Protein AF-A0A090NVF1-F1 (afdb_monomer)

InterPro domains:
  IPR010366 Arginine ADP-riboxanase OspC1-4 [PF06128] (1-69)
  IPR036770 Ankyrin repeat-containing domain superfamily [G3DSA:1.25.40.20] (6-69)
  IPR036770 Ankyrin repeat-containing domain superfamily [SSF48403] (10-63)

Radius of gyration: 10.67 Å; Cα contacts (8 Å, |Δi|>4): 96; chains: 1; bounding box: 27×22×23 Å

pLDDT: mean 94.32, std 8.29, range [55.12, 98.69]

Secondary structure (DSSP, 8-state):
---HHHHHTSTT--HHHHHHHHHTTSS-TTPPPSSTTTT--HHHHHHHTT-HHHHHHHHHTT-----TT-

Sequence (70 aa):
MYDIEYLLSAHNSSCKVLEYFINKGLVDVNTKFKKTNSGDCMLDNAIKYENAEMIKLLLKYGATSDNKYI

Solvent-accessible surface area (backbone atoms only — not comparable to full-atom values): 4173 Å² total; per-residue (Å²): 135,79,44,70,59,55,59,45,32,37,91,88,42,52,60,69,60,40,52,51,36,44,78,66,67,74,50,65,62,62,50,54,30,81,63,69,67,54,73,39,32,38,50,48,44,17,58,77,59,67,36,65,66,50,39,53,54,39,50,76,69,69,37,69,73,88,62,86,88,111

Foldseek 3Di:
DWDVQCVCLALPHDLVVVLVCVVVVVDDQADATCPPVGRWGSCNSCVVNVVPVSNVSSVVRPYDTPDPPD

Organism: NCBI:txid1401327

Mean predicted aligned error: 2.71 Å

Structure (mmCIF, N/CA/C/O backbone):
data_AF-A0A090NVF1-F1
#
_entry.id   AF-A0A090NVF1-F1
#
loop_
_atom_site.group_PDB
_atom_site.id
_atom_site.type_symbol
_atom_site.label_atom_id
_atom_site.label_alt_id
_atom_site.label_comp_id
_atom_site.label_asym_id
_atom_site.label_entity_id
_atom_site.label_seq_id
_atom_site.pdbx_PDB_ins_code
_atom_site.Cartn_x
_atom_site.Cartn_y
_atom_site.Cartn_z
_atom_site.occupancy
_atom_site.B_iso_or_equiv
_atom_site.auth_seq_id
_atom_site.auth_comp_id
_atom_site.auth_asym_id
_atom_site.auth_atom_id
_atom_site.pdbx_PDB_model_num
ATOM 1 N N . MET A 1 1 ? 9.683 -8.877 -14.102 1.00 83.25 1 MET A N 1
ATOM 2 C CA . MET A 1 1 ? 8.286 -8.870 -13.607 1.00 83.25 1 MET A CA 1
ATOM 3 C C . MET A 1 1 ? 8.298 -8.348 -12.184 1.00 83.25 1 MET A C 1
ATOM 5 O O . MET A 1 1 ? 8.950 -8.985 -11.371 1.00 83.25 1 MET A O 1
ATOM 9 N N . TYR A 1 2 ? 7.661 -7.214 -11.905 1.00 92.38 2 TYR A N 1
ATOM 10 C CA . TYR A 1 2 ? 7.639 -6.570 -10.582 1.00 92.38 2 TYR A CA 1
ATOM 11 C C . TYR A 1 2 ? 6.745 -7.323 -9.581 1.00 92.38 2 TYR A C 1
ATOM 13 O O . TYR A 1 2 ? 6.016 -8.236 -9.978 1.00 92.38 2 TYR A O 1
ATOM 21 N N . ASP A 1 3 ? 6.846 -6.980 -8.298 1.00 96.62 3 ASP A N 1
ATOM 22 C CA . ASP A 1 3 ? 5.872 -7.398 -7.282 1.00 96.62 3 ASP A CA 1
ATOM 23 C C . ASP A 1 3 ? 4.610 -6.538 -7.413 1.00 96.62 3 ASP A C 1
ATOM 25 O O . ASP A 1 3 ? 4.689 -5.383 -7.844 1.00 96.62 3 ASP A O 1
ATOM 29 N N . ILE A 1 4 ? 3.439 -7.095 -7.101 1.00 97.00 4 ILE A N 1
ATOM 30 C CA . ILE A 1 4 ? 2.178 -6.374 -7.311 1.00 97.00 4 ILE A CA 1
ATOM 31 C C . ILE A 1 4 ? 2.064 -5.181 -6.360 1.00 97.00 4 ILE A C 1
ATOM 33 O O . ILE A 1 4 ? 1.617 -4.115 -6.764 1.00 97.00 4 ILE A O 1
ATOM 37 N N . GLU A 1 5 ? 2.569 -5.323 -5.141 1.00 97.56 5 GLU A N 1
ATOM 38 C CA . GLU A 1 5 ? 2.619 -4.282 -4.120 1.00 97.56 5 GLU A CA 1
ATOM 39 C C . GLU A 1 5 ? 3.515 -3.128 -4.570 1.00 97.56 5 GLU A C 1
ATOM 41 O O . GLU A 1 5 ? 3.138 -1.966 -4.443 1.00 97.56 5 GLU A O 1
ATOM 46 N N . TYR A 1 6 ? 4.653 -3.442 -5.201 1.00 97.38 6 TYR A N 1
ATOM 47 C CA . TYR A 1 6 ? 5.522 -2.423 -5.787 1.00 97.38 6 TYR A CA 1
ATOM 48 C C . TYR A 1 6 ? 4.792 -1.632 -6.881 1.00 97.38 6 TYR A C 1
ATOM 50 O O . TYR A 1 6 ? 4.876 -0.406 -6.919 1.00 97.38 6 TYR A O 1
ATOM 58 N N . LEU A 1 7 ? 4.057 -2.318 -7.766 1.00 97.25 7 LEU A N 1
ATOM 59 C CA . LEU A 1 7 ? 3.292 -1.666 -8.833 1.00 97.25 7 LEU A CA 1
ATOM 60 C C . LEU A 1 7 ? 2.123 -0.838 -8.301 1.00 97.25 7 LEU A C 1
ATOM 62 O O . LEU A 1 7 ? 1.816 0.193 -8.884 1.00 97.25 7 LEU A O 1
ATOM 66 N N . LEU A 1 8 ? 1.474 -1.274 -7.222 1.00 97.69 8 LEU A N 1
ATOM 67 C CA . LEU A 1 8 ? 0.355 -0.561 -6.603 1.00 97.69 8 LEU A CA 1
ATOM 68 C C . LEU A 1 8 ? 0.798 0.666 -5.794 1.00 97.69 8 LEU A C 1
ATOM 70 O O . LEU A 1 8 ? -0.029 1.533 -5.516 1.00 97.69 8 LEU A O 1
ATOM 74 N N . SER A 1 9 ? 2.082 0.758 -5.438 1.00 97.06 9 SER A N 1
ATOM 75 C CA . SER A 1 9 ? 2.653 1.872 -4.676 1.00 97.06 9 SER A CA 1
ATOM 76 C C . SER A 1 9 ? 3.709 2.673 -5.449 1.00 97.06 9 SER A C 1
ATOM 78 O O . SER A 1 9 ? 4.454 3.446 -4.843 1.00 97.06 9 SER A O 1
ATOM 80 N N . ALA A 1 10 ? 3.839 2.480 -6.764 1.00 95.12 10 ALA A N 1
ATOM 81 C CA . ALA A 1 10 ? 4.722 3.302 -7.586 1.00 95.12 10 ALA A CA 1
ATOM 82 C C . ALA A 1 10 ? 4.234 4.764 -7.597 1.00 95.12 10 ALA A C 1
ATOM 84 O O . ALA A 1 10 ? 3.047 5.020 -7.399 1.00 95.12 10 ALA A O 1
ATOM 85 N N . HIS A 1 11 ? 5.127 5.723 -7.860 1.00 91.06 11 HIS A N 1
ATOM 86 C CA . HIS A 1 11 ? 4.864 7.165 -7.707 1.00 91.06 11 HIS A CA 1
ATOM 87 C C . HIS A 1 11 ? 3.596 7.702 -8.410 1.00 91.06 11 HIS A C 1
ATOM 89 O O . HIS A 1 11 ? 3.012 8.673 -7.941 1.00 91.06 11 HIS A O 1
ATOM 95 N N . ASN A 1 12 ? 3.146 7.076 -9.502 1.00 90.81 12 ASN A N 1
ATOM 96 C CA . ASN A 1 12 ? 1.954 7.456 -10.271 1.00 90.81 12 ASN A CA 1
ATOM 97 C C . ASN A 1 12 ? 0.751 6.510 -10.072 1.00 90.81 12 ASN A C 1
ATOM 99 O O . ASN A 1 12 ? -0.204 6.545 -10.851 1.00 90.81 12 ASN A O 1
ATOM 103 N N . SER A 1 13 ? 0.798 5.641 -9.063 1.00 95.75 13 SER A N 1
ATOM 104 C CA . SER A 1 13 ? -0.245 4.643 -8.805 1.00 95.75 13 SER A CA 1
ATOM 105 C C . SER A 1 13 ? -1.484 5.259 -8.171 1.00 95.75 13 SER A C 1
ATOM 107 O O . SER A 1 13 ? -1.417 6.238 -7.430 1.00 95.75 13 SER A O 1
ATOM 109 N N . SER A 1 14 ? -2.640 4.652 -8.436 1.00 97.62 14 SER A N 1
ATOM 110 C CA . SER A 1 14 ? -3.915 5.121 -7.902 1.00 97.62 14 SER A CA 1
ATOM 111 C C . SER A 1 14 ? -4.190 4.563 -6.506 1.00 97.62 14 SER A C 1
ATOM 113 O O . SER A 1 14 ? -4.372 3.355 -6.343 1.00 97.62 14 SER A O 1
ATOM 115 N N . CYS A 1 15 ? -4.367 5.456 -5.529 1.00 97.94 15 CYS A N 1
ATOM 116 C CA . CYS A 1 15 ? -4.824 5.112 -4.180 1.00 97.94 15 CYS A CA 1
ATOM 117 C C . CYS A 1 15 ? -6.146 4.325 -4.189 1.00 97.94 15 CYS A C 1
ATOM 119 O O . CYS A 1 15 ? -6.310 3.389 -3.416 1.00 97.94 15 CYS A O 1
ATOM 121 N N . LYS A 1 16 ? -7.071 4.633 -5.110 1.00 98.31 16 LYS A N 1
ATOM 122 C CA . LYS A 1 16 ? -8.360 3.923 -5.228 1.00 98.31 16 LYS A CA 1
ATOM 123 C C . LYS A 1 16 ? -8.189 2.466 -5.651 1.00 98.31 16 LYS A C 1
ATOM 125 O O . LYS A 1 16 ? -8.910 1.595 -5.169 1.00 98.31 16 LYS A O 1
ATOM 130 N N . VAL A 1 17 ? -7.249 2.202 -6.559 1.00 98.50 17 VAL A N 1
ATOM 131 C CA . VAL A 1 17 ? -6.946 0.834 -6.993 1.00 98.50 17 VAL A CA 1
ATOM 132 C C . VAL A 1 17 ? -6.308 0.070 -5.840 1.00 98.50 17 VAL A C 1
ATOM 134 O O . VAL A 1 17 ? -6.774 -1.017 -5.520 1.00 98.50 17 VAL A O 1
ATOM 137 N N . LEU A 1 18 ? -5.320 0.650 -5.155 1.00 98.62 18 LEU A N 1
ATOM 138 C CA . LEU A 1 18 ? -4.728 0.009 -3.981 1.00 98.62 18 LEU A CA 1
ATOM 139 C C . LEU A 1 18 ? -5.774 -0.268 -2.884 1.00 98.62 18 LEU A C 1
ATOM 141 O O . LEU A 1 18 ? -5.851 -1.390 -2.388 1.00 98.62 18 LEU A O 1
ATOM 145 N N . GLU A 1 19 ? -6.631 0.703 -2.553 1.00 98.56 19 GLU A N 1
ATOM 146 C CA . GLU A 1 19 ? -7.685 0.539 -1.540 1.00 98.56 19 GLU A CA 1
ATOM 147 C C . GLU A 1 19 ? -8.661 -0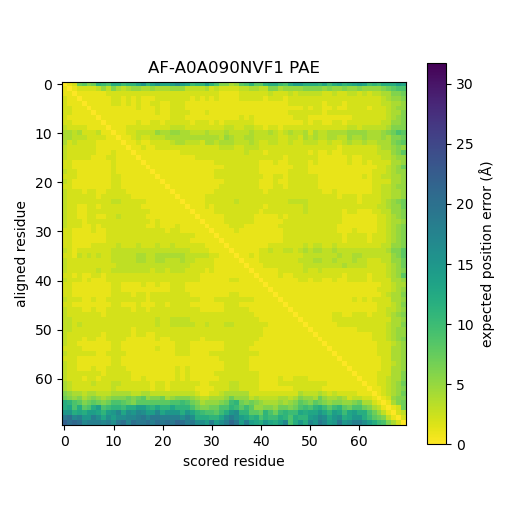.592 -1.905 1.00 98.56 19 GLU A C 1
ATOM 149 O O . GLU A 1 19 ? -9.073 -1.361 -1.035 1.00 98.56 19 GLU A O 1
ATOM 154 N N . TYR A 1 20 ? -8.988 -0.764 -3.191 1.00 98.69 20 TYR A N 1
ATOM 155 C CA . TYR A 1 20 ? -9.780 -1.906 -3.652 1.00 98.69 20 TYR A CA 1
ATOM 156 C C . TYR A 1 20 ? -9.082 -3.245 -3.367 1.00 98.69 20 TYR A C 1
ATOM 158 O O . TYR A 1 20 ? -9.717 -4.163 -2.848 1.00 98.69 20 TYR A O 1
ATOM 166 N N . PHE A 1 21 ? -7.785 -3.366 -3.667 1.00 98.69 21 PHE A N 1
ATOM 167 C CA . PHE A 1 21 ? -7.027 -4.604 -3.444 1.00 98.69 21 PHE A CA 1
ATOM 168 C C . PHE A 1 21 ? -6.908 -4.937 -1.952 1.00 98.69 21 PHE A C 1
ATOM 170 O O . PHE A 1 21 ? -7.114 -6.093 -1.576 1.00 98.69 21 PHE A O 1
ATOM 177 N N . ILE A 1 22 ? -6.661 -3.929 -1.108 1.00 98.50 22 ILE A N 1
ATOM 178 C CA . ILE A 1 22 ? -6.619 -4.085 0.353 1.00 98.50 22 ILE A CA 1
ATOM 179 C C . ILE A 1 22 ? -7.981 -4.562 0.874 1.00 98.50 22 ILE A C 1
ATOM 181 O O . ILE A 1 22 ? -8.061 -5.576 1.562 1.00 98.50 22 ILE A O 1
ATOM 185 N N . ASN A 1 23 ? -9.079 -3.900 0.489 1.00 98.44 23 ASN A N 1
ATOM 186 C CA . ASN A 1 23 ? -10.428 -4.262 0.947 1.00 98.44 23 ASN A CA 1
ATOM 187 C C . ASN A 1 23 ? -10.889 -5.652 0.475 1.00 98.44 23 ASN A C 1
ATOM 189 O O . ASN A 1 23 ? -11.797 -6.235 1.067 1.00 98.44 23 ASN A O 1
ATOM 193 N N . LYS A 1 24 ? -10.297 -6.187 -0.598 1.00 98.44 24 LYS A N 1
ATOM 194 C CA . LYS A 1 24 ? -10.538 -7.557 -1.074 1.00 98.44 24 LYS A CA 1
ATOM 195 C C . LYS A 1 24 ? -9.594 -8.594 -0.458 1.00 98.44 24 LYS A C 1
ATOM 197 O O . LYS A 1 24 ? -9.737 -9.770 -0.779 1.00 98.44 24 LYS A O 1
ATOM 202 N N . GLY A 1 25 ? -8.657 -8.183 0.399 1.00 97.69 25 GLY A N 1
ATOM 203 C CA . GLY A 1 25 ? -7.657 -9.069 0.999 1.00 97.69 25 GLY A CA 1
ATOM 204 C C . GLY A 1 25 ? -6.675 -9.653 -0.019 1.00 97.69 25 GLY A C 1
ATOM 205 O O . GLY A 1 25 ? -6.139 -10.732 0.202 1.00 97.69 25 GLY A O 1
ATOM 206 N N . LEU A 1 26 ? -6.477 -8.979 -1.158 1.00 98.25 26 LEU A N 1
ATOM 207 C CA . LEU A 1 26 ? -5.592 -9.446 -2.234 1.00 98.25 26 LEU A CA 1
ATOM 208 C C . LEU A 1 26 ? -4.130 -9.058 -2.004 1.00 98.25 26 LEU A C 1
ATOM 210 O O . LEU A 1 26 ? -3.245 -9.635 -2.630 1.00 98.25 26 LEU A O 1
ATOM 214 N N . VAL A 1 27 ? -3.892 -8.070 -1.140 1.00 97.56 27 VAL A N 1
ATOM 215 C CA . VAL A 1 27 ? -2.564 -7.589 -0.755 1.00 97.56 27 VAL A CA 1
ATOM 216 C C . VAL A 1 27 ? -2.543 -7.280 0.736 1.00 97.56 27 VAL A C 1
ATOM 218 O O . VAL A 1 27 ? -3.522 -6.770 1.283 1.00 97.56 27 VAL A O 1
ATOM 221 N N . ASP A 1 28 ? -1.410 -7.559 1.372 1.00 97.81 28 ASP A N 1
ATOM 222 C CA . ASP A 1 28 ? -1.112 -7.116 2.733 1.00 97.81 28 ASP A CA 1
ATOM 223 C C . ASP A 1 28 ? -0.251 -5.846 2.657 1.00 97.81 28 ASP A C 1
ATOM 225 O O . ASP A 1 28 ? 0.757 -5.810 1.942 1.00 97.81 28 ASP A O 1
ATOM 229 N N . VAL A 1 29 ? -0.660 -4.799 3.383 1.00 97.31 29 VAL A N 1
ATOM 230 C CA . VAL A 1 29 ? -0.024 -3.472 3.362 1.00 97.31 29 VAL A CA 1
ATOM 231 C C . VAL A 1 29 ? 1.439 -3.472 3.811 1.00 97.31 29 VAL A C 1
ATOM 233 O O . VAL A 1 29 ? 2.196 -2.584 3.420 1.00 97.31 29 VAL A O 1
ATOM 236 N N . ASN A 1 30 ? 1.842 -4.480 4.584 1.00 97.12 30 ASN A N 1
ATOM 237 C CA . ASN A 1 30 ? 3.190 -4.644 5.121 1.00 97.12 30 ASN A CA 1
ATOM 238 C C . ASN A 1 30 ? 4.027 -5.661 4.341 1.00 97.12 30 ASN A C 1
ATOM 240 O O . ASN A 1 30 ? 5.161 -5.953 4.730 1.00 97.12 30 ASN A O 1
ATOM 244 N N . THR A 1 31 ? 3.509 -6.185 3.227 1.00 97.06 31 THR A N 1
ATOM 245 C CA . THR A 1 31 ? 4.277 -7.080 2.359 1.00 97.06 31 THR A CA 1
ATOM 246 C C . THR A 1 31 ? 5.551 -6.387 1.904 1.00 97.06 31 THR A C 1
ATOM 248 O O . THR A 1 31 ? 5.521 -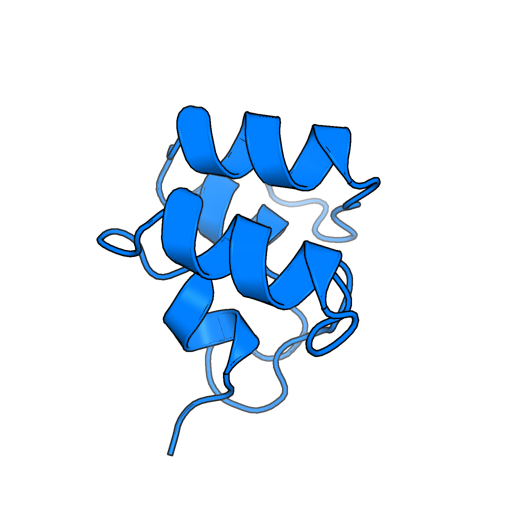5.313 1.299 1.00 97.06 31 THR A O 1
ATOM 251 N N . LYS A 1 32 ? 6.683 -7.035 2.177 1.00 96.00 32 LYS A N 1
ATOM 252 C CA . LYS A 1 32 ? 7.972 -6.592 1.667 1.00 96.00 32 LYS A CA 1
ATOM 253 C C . LYS A 1 32 ? 8.113 -6.982 0.205 1.00 96.00 32 LYS A C 1
ATOM 255 O O . LYS A 1 32 ? 7.822 -8.121 -0.177 1.00 96.00 32 LYS A O 1
ATOM 260 N N . PHE A 1 33 ? 8.610 -6.056 -0.600 1.00 95.56 33 PHE A N 1
ATOM 261 C CA . PHE A 1 33 ? 8.996 -6.341 -1.969 1.00 95.56 33 PHE A CA 1
ATOM 262 C C . PHE A 1 33 ? 10.114 -7.383 -1.972 1.00 95.56 33 PHE A C 1
ATOM 264 O O . PHE A 1 33 ? 10.991 -7.398 -1.105 1.00 95.56 33 PHE A O 1
ATOM 271 N N . LYS A 1 34 ? 10.082 -8.261 -2.968 1.00 96.50 34 LYS A N 1
ATOM 272 C CA . LYS A 1 34 ? 11.052 -9.342 -3.176 1.00 96.50 34 LYS A CA 1
ATOM 273 C C . LYS A 1 34 ? 11.993 -9.047 -4.336 1.00 96.50 34 LYS A C 1
ATOM 275 O O . LYS A 1 34 ? 13.027 -9.695 -4.464 1.00 96.50 34 LYS A O 1
ATOM 280 N N . LYS A 1 35 ? 11.610 -8.126 -5.223 1.00 94.94 35 LYS A N 1
ATOM 281 C CA . LYS A 1 35 ? 12.325 -7.847 -6.470 1.00 94.94 35 LYS A CA 1
ATOM 282 C C . LYS A 1 35 ? 12.883 -6.432 -6.473 1.00 94.94 35 LYS A C 1
ATOM 284 O O . LYS A 1 35 ? 14.031 -6.219 -6.102 1.00 94.94 35 LYS A O 1
ATOM 289 N N . THR A 1 36 ? 12.093 -5.456 -6.905 1.00 94.19 36 THR A N 1
ATOM 290 C CA . THR A 1 36 ? 12.521 -4.054 -6.927 1.00 94.19 36 THR A CA 1
ATOM 291 C C . THR A 1 36 ? 12.376 -3.460 -5.538 1.00 94.19 36 THR A C 1
ATOM 293 O O . THR A 1 36 ? 11.346 -3.664 -4.908 1.00 94.19 36 THR A O 1
ATOM 296 N N . ASN A 1 37 ? 13.400 -2.733 -5.079 1.00 92.19 37 ASN A N 1
ATOM 297 C CA . ASN A 1 37 ? 13.474 -2.207 -3.713 1.00 92.19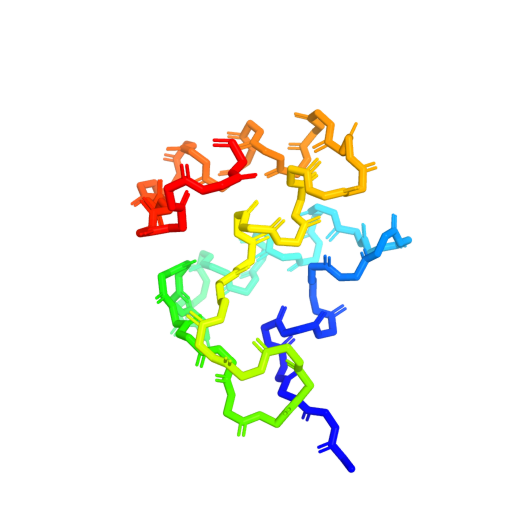 37 ASN A CA 1
ATOM 298 C C . ASN A 1 37 ? 13.256 -3.319 -2.666 1.00 92.19 37 ASN A C 1
ATOM 300 O O . ASN A 1 37 ? 12.479 -3.169 -1.733 1.00 92.19 37 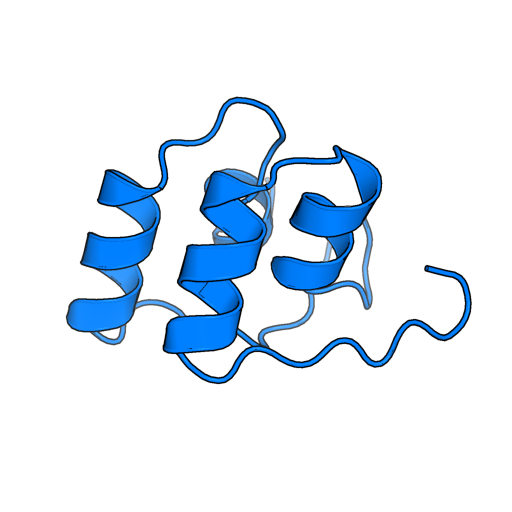ASN A O 1
ATOM 304 N N . SER A 1 38 ? 13.887 -4.481 -2.871 1.00 94.25 38 SER A N 1
ATOM 305 C CA . SER A 1 38 ? 13.702 -5.643 -1.997 1.00 94.25 38 SER A CA 1
ATOM 306 C C . SER A 1 38 ? 13.914 -5.285 -0.524 1.00 94.25 38 SER A C 1
ATOM 308 O O . SER A 1 38 ? 14.948 -4.723 -0.170 1.00 94.25 38 SER A O 1
ATOM 310 N N . GLY A 1 39 ? 12.964 -5.673 0.327 1.00 94.19 39 GLY A N 1
ATOM 311 C CA . GLY A 1 39 ? 12.959 -5.356 1.759 1.00 94.19 39 GLY A CA 1
ATOM 312 C C . GLY A 1 39 ? 12.146 -4.115 2.143 1.00 94.19 39 GLY A C 1
ATOM 313 O O . GLY A 1 39 ? 11.724 -4.030 3.296 1.00 94.19 39 GLY A O 1
ATOM 314 N N . ASP A 1 40 ? 11.855 -3.222 1.195 1.00 95.00 40 ASP A N 1
ATOM 315 C CA . ASP A 1 40 ? 10.910 -2.119 1.394 1.00 95.00 40 ASP A CA 1
ATOM 316 C C . ASP A 1 40 ? 9.457 -2.625 1.307 1.00 95.00 40 ASP A C 1
ATOM 318 O O . ASP A 1 40 ? 9.181 -3.676 0.724 1.00 95.00 40 ASP A O 1
ATOM 322 N N . CYS A 1 41 ? 8.511 -1.878 1.869 1.00 96.62 41 CYS A N 1
ATOM 323 C CA . CYS A 1 41 ? 7.071 -2.045 1.683 1.00 96.62 41 CYS A CA 1
ATOM 324 C C . CYS A 1 41 ? 6.454 -0.852 0.931 1.00 96.62 41 CYS A C 1
ATOM 326 O O . CYS A 1 41 ? 7.119 0.116 0.549 1.00 96.62 41 CYS A O 1
ATOM 328 N N . MET A 1 42 ? 5.136 -0.901 0.723 1.00 97.56 42 MET A N 1
ATOM 329 C CA . MET A 1 42 ? 4.406 0.171 0.038 1.00 97.56 42 MET A CA 1
ATOM 330 C C . MET A 1 42 ? 4.513 1.523 0.751 1.00 97.56 42 MET A C 1
ATOM 332 O O . MET A 1 42 ? 4.542 2.555 0.079 1.00 97.56 42 MET A O 1
ATOM 336 N N . LEU A 1 43 ? 4.612 1.531 2.087 1.00 97.81 43 LEU A N 1
ATOM 337 C CA . LEU A 1 43 ? 4.776 2.767 2.856 1.00 97.81 43 LEU A CA 1
ATOM 338 C C . LEU A 1 43 ? 6.150 3.401 2.613 1.00 97.81 43 LEU A C 1
ATOM 340 O O . LEU A 1 43 ? 6.220 4.612 2.422 1.00 97.81 43 LEU A O 1
ATOM 344 N N . ASP A 1 44 ? 7.207 2.591 2.520 1.00 96.25 44 ASP A N 1
ATOM 345 C CA . ASP A 1 44 ? 8.563 3.066 2.217 1.00 96.25 44 ASP A CA 1
ATOM 346 C C . ASP A 1 44 ? 8.608 3.763 0.848 1.00 96.25 44 ASP A C 1
ATOM 348 O O . ASP A 1 44 ? 9.124 4.875 0.713 1.00 96.25 44 ASP A O 1
ATOM 352 N N . ASN A 1 45 ? 7.975 3.160 -0.167 1.00 95.62 45 ASN A N 1
ATOM 353 C CA . ASN A 1 45 ? 7.822 3.779 -1.486 1.00 95.62 45 ASN A CA 1
ATOM 354 C C . ASN A 1 45 ? 7.015 5.088 -1.417 1.00 95.62 45 ASN A C 1
ATOM 356 O O . ASN A 1 45 ? 7.406 6.082 -2.030 1.00 95.62 45 ASN A O 1
ATOM 360 N N . ALA A 1 46 ? 5.895 5.105 -0.690 1.00 96.81 46 ALA A N 1
ATOM 361 C CA . ALA A 1 46 ? 5.047 6.289 -0.578 1.00 96.81 46 ALA A CA 1
ATOM 362 C C . ALA A 1 46 ? 5.778 7.469 0.086 1.00 96.81 46 ALA A C 1
ATOM 364 O O . ALA A 1 46 ? 5.628 8.601 -0.374 1.00 96.81 46 ALA A O 1
ATOM 365 N N . ILE A 1 47 ? 6.597 7.204 1.111 1.00 96.00 47 ILE A N 1
ATOM 366 C CA . ILE A 1 47 ? 7.434 8.214 1.776 1.00 96.00 47 ILE A CA 1
ATOM 367 C C . ILE A 1 47 ? 8.541 8.701 0.841 1.00 96.00 47 ILE A C 1
ATOM 369 O O . ILE A 1 47 ? 8.684 9.906 0.652 1.00 96.00 47 ILE A O 1
ATOM 373 N N . LYS A 1 48 ? 9.264 7.784 0.185 1.00 93.69 48 LYS A N 1
ATOM 374 C CA . LYS A 1 48 ? 10.332 8.114 -0.775 1.00 93.69 48 LYS A CA 1
ATOM 375 C C . LYS A 1 48 ? 9.872 9.054 -1.893 1.00 93.69 48 LYS A C 1
ATOM 377 O O . LYS A 1 48 ? 10.660 9.862 -2.374 1.00 93.69 48 LYS A O 1
ATOM 382 N N . TYR A 1 49 ? 8.627 8.910 -2.342 1.00 94.19 49 TYR A N 1
ATOM 383 C CA . TYR A 1 49 ? 8.033 9.746 -3.388 1.00 94.19 49 TYR A CA 1
ATOM 384 C C . TYR A 1 49 ? 7.170 10.892 -2.845 1.00 94.19 49 TYR A C 1
ATOM 386 O O . TYR A 1 49 ? 6.466 11.528 -3.626 1.00 94.19 49 TYR A O 1
ATOM 394 N N . GLU A 1 50 ? 7.190 11.132 -1.531 1.00 95.38 50 GLU A N 1
ATOM 395 C CA . GLU A 1 50 ? 6.432 12.193 -0.857 1.00 95.38 50 GLU A CA 1
ATOM 396 C C . GLU A 1 50 ? 4.923 12.177 -1.195 1.00 95.38 50 GLU A C 1
ATOM 398 O O . GLU A 1 50 ? 4.238 13.203 -1.217 1.00 95.38 50 GLU A O 1
ATOM 403 N N . ASN A 1 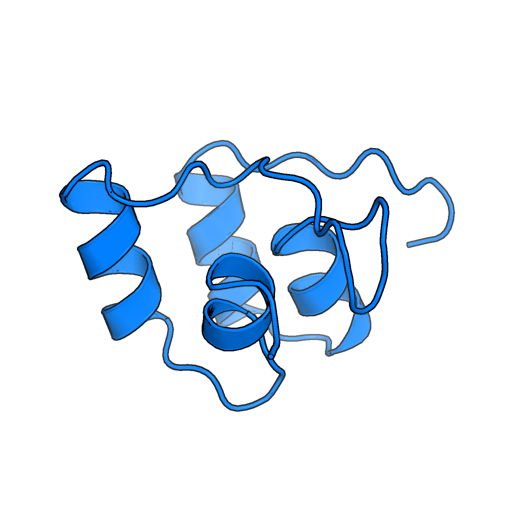51 ? 4.362 10.989 -1.451 1.00 96.38 51 ASN A N 1
ATOM 404 C CA . ASN A 1 51 ? 2.964 10.826 -1.838 1.00 96.38 51 ASN A CA 1
ATOM 405 C C . ASN A 1 51 ? 2.060 10.816 -0.597 1.00 96.38 51 ASN A C 1
ATOM 407 O O . ASN A 1 51 ? 1.677 9.766 -0.076 1.00 96.38 51 ASN A O 1
ATOM 411 N N . ALA A 1 52 ? 1.699 12.012 -0.130 1.00 97.12 52 ALA A N 1
ATOM 412 C CA . ALA A 1 52 ? 0.911 12.210 1.086 1.00 97.12 52 ALA A CA 1
ATOM 413 C C . ALA A 1 52 ? -0.447 11.478 1.092 1.00 97.12 52 ALA A C 1
ATOM 415 O O . ALA A 1 52 ? -0.913 11.067 2.156 1.00 97.12 52 ALA A O 1
ATOM 416 N N . GLU A 1 53 ? -1.099 11.313 -0.063 1.00 97.94 53 GLU A N 1
ATOM 417 C CA . GLU A 1 53 ? -2.371 10.582 -0.157 1.00 97.94 53 GLU A CA 1
ATOM 418 C C . GLU A 1 53 ? -2.158 9.081 0.073 1.00 97.94 53 GLU A C 1
ATOM 420 O O . GLU A 1 53 ? -2.848 8.478 0.898 1.00 97.94 53 GLU A O 1
ATOM 425 N N . MET A 1 54 ? -1.154 8.500 -0.588 1.00 98.38 54 MET A N 1
ATOM 426 C CA . MET A 1 54 ? -0.782 7.092 -0.434 1.00 98.38 54 MET A CA 1
ATOM 427 C C . MET A 1 54 ? -0.319 6.788 0.996 1.00 98.38 54 MET A C 1
ATOM 429 O O . MET A 1 54 ? -0.730 5.781 1.569 1.00 98.38 54 MET A O 1
ATOM 433 N N . ILE A 1 55 ? 0.469 7.684 1.606 1.00 98.12 55 ILE A N 1
ATOM 434 C 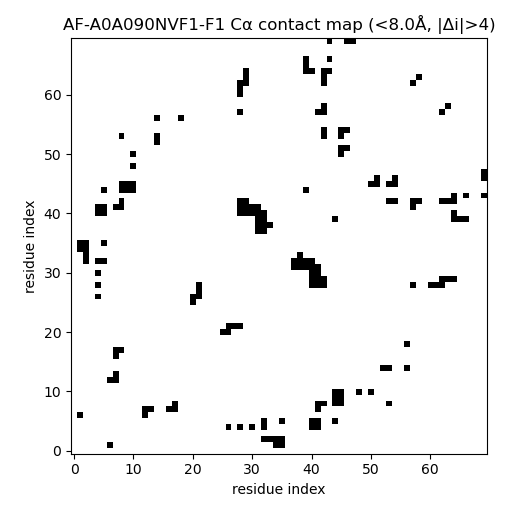CA . ILE A 1 55 ? 0.897 7.566 3.010 1.00 98.12 55 ILE A CA 1
ATOM 435 C C . ILE A 1 55 ? -0.325 7.494 3.931 1.00 98.12 55 ILE A C 1
ATOM 437 O O . ILE A 1 55 ? -0.436 6.573 4.739 1.00 98.12 55 ILE A O 1
ATOM 441 N N . LYS A 1 56 ? -1.279 8.426 3.794 1.00 98.38 56 LYS A N 1
ATOM 442 C CA . LYS A 1 56 ? -2.497 8.440 4.622 1.00 98.38 56 LYS A CA 1
ATOM 443 C C . LYS A 1 56 ? -3.321 7.169 4.449 1.00 98.38 56 LYS A C 1
ATOM 445 O O . LYS A 1 56 ? -3.803 6.625 5.442 1.00 98.38 56 LYS A O 1
ATOM 450 N N . LEU A 1 57 ? -3.478 6.697 3.212 1.00 98.62 57 LEU A N 1
ATOM 451 C CA . LEU A 1 57 ? -4.193 5.458 2.922 1.00 98.62 57 LEU A CA 1
ATOM 452 C C . LEU A 1 57 ? -3.521 4.260 3.603 1.00 98.62 57 LEU A C 1
ATOM 454 O O . LEU A 1 57 ? -4.178 3.513 4.317 1.00 98.62 57 LEU A O 1
ATOM 458 N N . LEU A 1 58 ? -2.216 4.089 3.414 1.00 98.44 58 LEU A N 1
ATOM 459 C CA . LEU A 1 58 ? -1.470 2.961 3.968 1.00 98.44 58 LEU A CA 1
ATOM 460 C C . LEU A 1 58 ? -1.495 2.960 5.504 1.00 98.44 58 LEU A C 1
ATOM 462 O O . LEU A 1 58 ? -1.775 1.925 6.107 1.00 98.44 58 LEU A O 1
ATOM 466 N N . LEU A 1 59 ? -1.312 4.12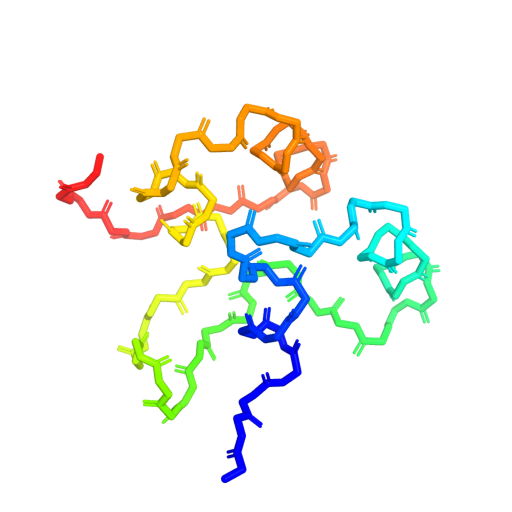1 6.143 1.00 98.25 59 LEU A N 1
ATOM 467 C CA . LEU A 1 59 ? -1.415 4.255 7.602 1.00 98.25 59 LEU A CA 1
ATOM 468 C C . LEU A 1 59 ? -2.825 3.943 8.125 1.00 98.25 59 LEU A C 1
ATOM 470 O O . LEU A 1 59 ? -2.957 3.268 9.145 1.00 98.25 59 LEU A O 1
ATOM 474 N N . LYS A 1 60 ? -3.885 4.364 7.417 1.00 98.56 60 LYS A N 1
ATOM 475 C CA . LYS A 1 60 ? -5.283 4.015 7.749 1.00 98.56 60 LYS A CA 1
ATOM 476 C C . LYS A 1 60 ? -5.492 2.496 7.823 1.00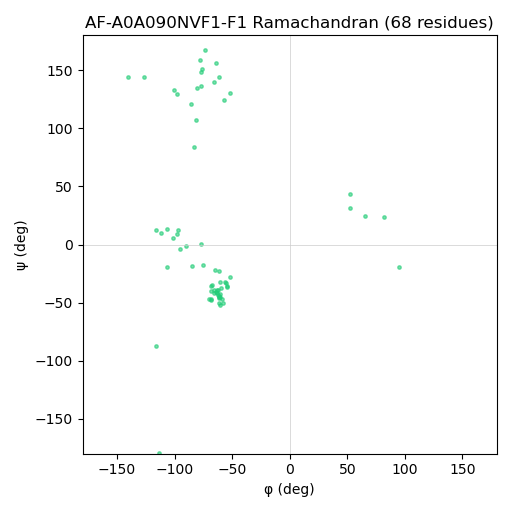 98.56 60 LYS A C 1
ATOM 478 O O . LYS A 1 60 ? -6.305 2.045 8.624 1.00 98.56 60 LYS A O 1
ATOM 483 N N . TYR A 1 61 ? -4.767 1.726 7.013 1.00 98.38 61 TYR A N 1
ATOM 484 C CA . TYR A 1 61 ? -4.836 0.263 6.978 1.00 98.38 61 TYR A CA 1
ATOM 485 C C . TYR A 1 61 ? -3.738 -0.435 7.801 1.00 98.38 61 TYR A C 1
ATOM 487 O O . TYR A 1 61 ? -3.582 -1.648 7.699 1.00 98.38 61 TYR A O 1
ATOM 495 N N . GLY A 1 62 ? -3.010 0.296 8.653 1.00 97.38 62 GLY A N 1
ATOM 496 C CA . GLY A 1 62 ? -2.044 -0.286 9.591 1.00 97.38 62 GLY A CA 1
ATOM 497 C C . GLY A 1 62 ? -0.671 -0.595 8.991 1.00 97.38 62 GLY A C 1
ATOM 498 O O . GLY A 1 62 ? 0.038 -1.461 9.506 1.00 97.38 62 GLY A O 1
ATOM 499 N N . ALA A 1 63 ? -0.287 0.083 7.907 1.00 97.56 63 ALA A N 1
ATOM 500 C CA . ALA A 1 63 ? 1.058 -0.050 7.365 1.00 97.56 63 ALA A CA 1
ATOM 501 C C . ALA A 1 63 ? 2.115 0.497 8.338 1.00 97.56 63 ALA A C 1
ATOM 503 O O . ALA A 1 63 ? 1.940 1.565 8.930 1.00 97.56 63 ALA A O 1
ATOM 504 N N . THR A 1 64 ? 3.238 -0.203 8.446 1.00 95.06 64 THR A N 1
ATOM 505 C C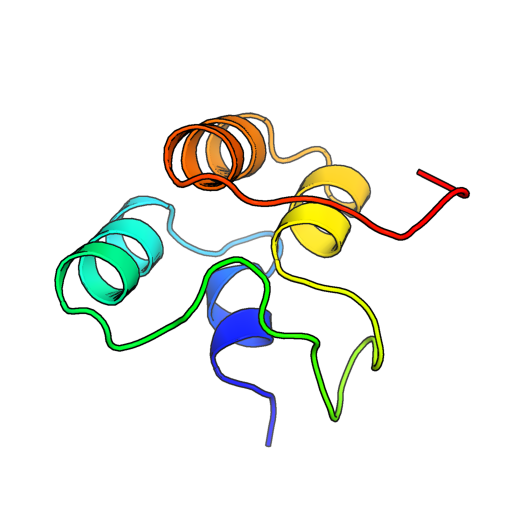A . THR A 1 64 ? 4.416 0.190 9.220 1.00 95.06 64 THR A CA 1
ATOM 506 C C . THR A 1 64 ? 5.655 0.149 8.339 1.00 95.06 64 THR A C 1
ATOM 508 O O . THR A 1 64 ? 5.795 -0.719 7.475 1.00 95.06 64 THR A O 1
ATOM 511 N N . SER A 1 65 ? 6.572 1.084 8.575 1.00 87.94 65 SER A N 1
ATOM 512 C CA . SER A 1 65 ? 7.896 1.066 7.966 1.00 87.94 65 SER A CA 1
ATOM 513 C C . SER A 1 65 ? 8.903 0.526 8.972 1.00 87.94 65 SER A C 1
ATOM 515 O O . SER A 1 65 ? 8.937 0.966 10.121 1.00 87.94 65 SER A O 1
ATOM 517 N N . ASP A 1 66 ? 9.742 -0.401 8.518 1.00 83.50 66 ASP A N 1
ATOM 518 C CA . ASP A 1 66 ? 10.926 -0.830 9.273 1.00 83.50 66 ASP A CA 1
ATOM 519 C C . ASP A 1 66 ? 12.179 -0.063 8.834 1.00 83.50 66 ASP A C 1
ATOM 521 O O . ASP A 1 66 ? 13.272 -0.267 9.374 1.00 83.50 66 ASP A O 1
ATOM 525 N N . ASN A 1 67 ? 12.043 0.786 7.814 1.00 75.69 67 ASN A N 1
ATOM 526 C CA . ASN A 1 67 ? 13.149 1.502 7.225 1.00 75.69 67 ASN A CA 1
ATOM 527 C C . ASN A 1 67 ? 13.460 2.727 8.091 1.00 75.69 67 ASN A C 1
ATOM 529 O O . ASN A 1 67 ? 12.719 3.700 8.133 1.00 75.69 67 ASN A O 1
ATOM 533 N N . LYS A 1 68 ? 14.579 2.657 8.817 1.00 66.88 68 LYS A N 1
ATOM 534 C CA . LYS A 1 68 ? 15.025 3.698 9.759 1.00 66.88 68 LYS A CA 1
ATOM 535 C C . LYS A 1 68 ? 15.646 4.925 9.080 1.00 66.88 68 LYS A C 1
ATOM 537 O O . LYS A 1 68 ? 16.142 5.805 9.780 1.00 66.88 68 LYS A O 1
ATOM 542 N N . TYR A 1 69 ? 15.712 4.932 7.750 1.00 58.09 69 TYR A N 1
ATOM 543 C CA . TYR A 1 69 ? 16.386 5.961 6.954 1.00 58.09 69 TYR A CA 1
ATOM 544 C C . TYR A 1 69 ? 15.417 6.827 6.140 1.00 58.09 69 TYR A C 1
ATOM 546 O O . TYR A 1 69 ? 15.861 7.613 5.302 1.00 58.09 69 TYR A O 1
ATOM 554 N N . ILE A 1 70 ? 14.119 6.683 6.406 1.00 55.12 70 ILE A N 1
ATOM 555 C CA . ILE A 1 70 ? 13.051 7.609 6.022 1.00 55.12 70 ILE A CA 1
ATOM 556 C C . ILE A 1 70 ? 12.471 8.285 7.260 1.00 55.12 70 ILE A C 1
ATOM 558 O O . ILE A 1 70 ? 12.541 7.681 8.355 1.00 55.12 70 ILE A O 1
#

Nearest PDB structures (foldseek):
  7wr2-assembly1_A  TM=9.175E-01  e=1.832E-06  Shigella flexneri
  7wr3-assembly1_A  TM=8.931E-01  e=1.503E-06  Bolitoglossa
  7wr3-assembly2_B  TM=9.039E-01  e=2.548E-06  Bolitoglossa
  7wr5-assembly1_A  TM=9.274E-01  e=1.616E-05  Shigella flexneri
  7xn4-assembly1_B  TM=9.570E-01  e=4.094E-04  Chromobacterium violaceum